Protein AF-A0A4Q3A974-F1 (afdb_monomer)

Secondary structure (DSSP, 8-state):
--THHHHHHT--TTS--GGGS-EEEEETTEEEEEEEEETT-TTEEEEEEEESSSS--BGGGEEEEEEPPP-TTSEEEEEEEEEEETTSSS--EEEEEEEE--

Mean predicted aligned error: 4.34 Å

Nearest PDB structures (foldseek):
  3f62-assembly1_A  TM=5.790E-01  e=4.624E-03  Ectromelia virus
  2eef-assembly1_A  TM=5.357E-01  e=7.095E-02  Homo sapiens
  7qfa-assembly1_A  TM=6.046E-01  e=4.720E-01  Homo sapiens
  4x42-assembly2_C  TM=5.232E-01  e=1.089E+00  Dengue virus 4 Dominica/814669/1981
  7vcr-assembly2_B  TM=4.322E-01  e=4.990E-01  Streptococcus oralis ATCC 35037

Radius of gyration: 14.17 Å; Cα contacts (8 Å, |Δi|>4): 199; chains: 1; bounding box: 34×28×37 Å

pLDDT: mean 90.83, std 8.34, range [48.91, 98.0]

Structure (mmCIF, N/CA/C/O backbone):
data_AF-A0A4Q3A974-F1
#
_entry.id   AF-A0A4Q3A974-F1
#
loop_
_atom_site.group_PDB
_atom_site.id
_atom_site.type_symbol
_atom_site.label_atom_id
_atom_site.label_alt_id
_atom_site.label_comp_id
_atom_site.label_asym_id
_atom_site.label_entity_id
_atom_site.label_seq_id
_atom_site.pdbx_PDB_ins_code
_atom_site.Cartn_x
_atom_site.Cartn_y
_atom_site.Cartn_z
_atom_site.occupancy
_atom_site.B_iso_or_equiv
_atom_site.auth_seq_id
_atom_site.auth_comp_id
_atom_site.auth_asym_id
_atom_site.auth_atom_id
_atom_site.pdbx_PDB_model_num
ATOM 1 N N . MET A 1 1 ? -13.531 -16.324 13.650 1.00 48.91 1 MET A N 1
ATOM 2 C CA . MET A 1 1 ? -13.463 -16.027 12.204 1.00 48.91 1 MET A CA 1
ATOM 3 C C . MET A 1 1 ? -13.101 -14.567 12.077 1.00 48.91 1 MET A C 1
ATOM 5 O O . MET A 1 1 ? -13.663 -13.751 12.794 1.00 48.91 1 MET A O 1
ATOM 9 N N . SER A 1 2 ? -12.011 -14.322 11.360 1.00 65.12 2 SER A N 1
ATOM 10 C CA . SER A 1 2 ? -11.113 -13.196 11.592 1.00 65.12 2 SER A CA 1
ATOM 11 C C . SER A 1 2 ? -11.593 -11.957 10.846 1.00 65.12 2 SER A C 1
ATOM 13 O O . SER A 1 2 ? -11.324 -11.827 9.658 1.00 65.12 2 SER A O 1
ATOM 15 N N . ASN A 1 3 ? -12.257 -11.040 11.553 1.00 79.12 3 ASN A N 1
ATOM 16 C CA . ASN A 1 3 ? -12.583 -9.700 11.049 1.00 79.12 3 ASN A CA 1
ATOM 17 C C . ASN A 1 3 ? -11.336 -8.790 11.054 1.00 79.12 3 ASN A C 1
ATOM 19 O O . ASN A 1 3 ? -11.410 -7.613 11.405 1.00 79.12 3 ASN A O 1
ATOM 23 N N . LEU A 1 4 ? -10.153 -9.364 10.805 1.00 85.75 4 LEU A N 1
ATOM 24 C CA . LEU A 1 4 ? -8.873 -8.676 10.939 1.00 85.75 4 LEU A CA 1
ATOM 25 C C . LEU A 1 4 ? -8.738 -7.586 9.886 1.00 85.75 4 LEU A C 1
ATOM 27 O O . LEU A 1 4 ? -8.278 -6.504 10.218 1.00 85.75 4 LEU A O 1
ATOM 31 N N . LEU A 1 5 ? -9.151 -7.847 8.644 1.00 85.94 5 LEU A N 1
ATOM 32 C CA . LEU A 1 5 ? -9.088 -6.843 7.584 1.00 85.94 5 LEU A CA 1
ATOM 33 C C . LEU A 1 5 ? -10.045 -5.689 7.876 1.00 85.94 5 LEU A C 1
ATOM 35 O O . LEU A 1 5 ? -9.660 -4.530 7.743 1.00 85.94 5 LEU A O 1
ATOM 39 N N . GLU A 1 6 ? -11.256 -5.991 8.340 1.00 85.56 6 GLU A N 1
ATOM 40 C CA . GLU A 1 6 ? -12.242 -4.990 8.728 1.00 85.56 6 GLU A CA 1
ATOM 41 C C . GLU A 1 6 ? -11.752 -4.164 9.910 1.00 85.56 6 GLU A C 1
ATOM 43 O O . GLU A 1 6 ? -11.789 -2.936 9.880 1.00 85.56 6 GLU A O 1
ATOM 48 N N . TYR A 1 7 ? -11.210 -4.827 10.927 1.00 86.38 7 TYR A N 1
ATOM 49 C CA . TYR A 1 7 ? -10.622 -4.152 12.067 1.00 86.38 7 TYR A CA 1
ATOM 50 C C . TYR A 1 7 ? -9.440 -3.272 11.651 1.00 86.38 7 TYR A C 1
ATOM 52 O O . TYR A 1 7 ? -9.420 -2.097 12.006 1.00 86.38 7 TYR A O 1
ATOM 60 N N . ALA A 1 8 ? -8.476 -3.817 10.911 1.00 87.88 8 ALA A N 1
ATOM 61 C CA . ALA A 1 8 ? -7.201 -3.180 10.598 1.00 87.88 8 ALA A CA 1
ATOM 62 C C . ALA A 1 8 ? -7.337 -2.014 9.609 1.00 87.88 8 ALA A C 1
ATOM 64 O O . ALA A 1 8 ? -6.699 -0.977 9.779 1.00 87.88 8 ALA A O 1
ATOM 65 N N . LEU A 1 9 ? -8.197 -2.161 8.599 1.00 88.00 9 LEU A N 1
ATOM 66 C CA . LEU A 1 9 ? -8.414 -1.149 7.560 1.00 88.00 9 LEU A CA 1
ATOM 67 C C . LEU A 1 9 ? -9.611 -0.233 7.872 1.00 88.00 9 LEU A C 1
ATOM 69 O O . LEU A 1 9 ? -9.849 0.748 7.169 1.00 88.00 9 LEU A O 1
ATOM 73 N N . GLY A 1 10 ? -10.338 -0.519 8.957 1.00 85.38 10 GLY A N 1
ATOM 74 C CA . GLY A 1 10 ? -11.482 0.265 9.417 1.00 85.38 10 GLY A CA 1
ATOM 75 C C . GLY A 1 10 ? -12.775 0.004 8.643 1.00 85.38 10 GLY A C 1
ATOM 76 O O . GLY A 1 10 ? -13.682 0.830 8.723 1.00 85.38 10 GLY A O 1
ATOM 77 N N . PHE A 1 11 ? -12.878 -1.102 7.895 1.00 84.62 11 PHE A N 1
ATOM 78 C CA . PHE A 1 11 ? -14.102 -1.433 7.165 1.00 84.62 11 PHE A CA 1
ATOM 79 C C . PHE A 1 11 ? -15.279 -1.695 8.104 1.00 84.62 11 PHE A C 1
ATOM 81 O O . PHE A 1 11 ? -15.144 -2.245 9.200 1.00 84.62 11 PHE A O 1
ATOM 88 N N . ASN A 1 12 ? -16.472 -1.365 7.618 1.00 80.19 12 ASN A N 1
ATOM 89 C CA . ASN A 1 12 ? -17.708 -1.777 8.254 1.00 80.19 12 ASN A CA 1
ATOM 90 C C . ASN A 1 12 ? -17.960 -3.270 7.990 1.00 80.19 12 ASN A C 1
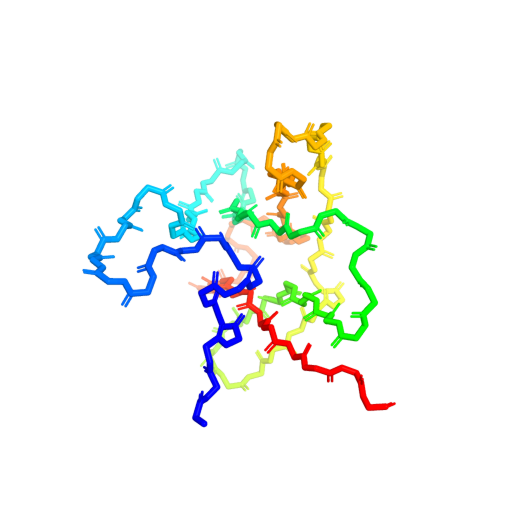ATOM 92 O O . ASN A 1 12 ? -18.233 -3.670 6.865 1.00 80.19 12 ASN A O 1
ATOM 96 N N . ALA A 1 13 ? -17.945 -4.095 9.037 1.00 73.44 13 ALA A N 1
ATOM 97 C CA . ALA A 1 13 ? -18.228 -5.528 8.913 1.00 73.44 13 ALA A CA 1
ATOM 98 C C . ALA A 1 13 ? -19.666 -5.843 8.445 1.00 73.44 13 ALA A C 1
ATOM 100 O O . ALA A 1 13 ? -19.948 -6.963 8.028 1.00 73.44 13 ALA A O 1
ATOM 101 N N . ASN A 1 14 ? -20.581 -4.870 8.513 1.00 78.50 14 ASN A N 1
ATOM 102 C CA . ASN A 1 14 ? -21.996 -5.049 8.189 1.00 78.50 14 ASN A CA 1
ATOM 103 C C . ASN A 1 14 ? -22.396 -4.471 6.823 1.00 78.50 14 ASN A C 1
ATOM 105 O O . ASN A 1 14 ? -23.580 -4.471 6.488 1.00 78.50 14 ASN A O 1
ATOM 109 N N . GLY A 1 15 ? -21.453 -3.946 6.037 1.00 73.69 15 GLY A N 1
ATOM 110 C CA . GLY A 1 15 ? -21.774 -3.384 4.731 1.00 73.69 15 GLY A CA 1
ATOM 111 C C . GLY A 1 15 ? -20.543 -3.090 3.876 1.00 73.69 15 GLY A C 1
ATOM 112 O O . GLY A 1 15 ? -19.474 -2.820 4.413 1.00 73.69 15 GLY A O 1
ATOM 113 N N . PRO A 1 16 ? -20.673 -3.129 2.540 1.00 73.00 16 PRO A N 1
ATOM 114 C CA . PRO A 1 16 ? -19.564 -2.828 1.646 1.00 73.00 16 PRO A CA 1
ATOM 115 C C . PRO A 1 16 ? -19.118 -1.368 1.802 1.00 73.00 16 PRO A C 1
ATOM 117 O O . PRO A 1 16 ? -19.932 -0.455 1.681 1.00 73.00 16 PRO A O 1
ATOM 120 N N . ASP A 1 17 ? -17.819 -1.149 2.019 1.00 76.81 17 ASP A N 1
ATOM 121 C CA . ASP A 1 17 ? -17.218 0.186 2.088 1.00 76.81 17 ASP A CA 1
ATOM 122 C C . ASP A 1 17 ? -16.046 0.305 1.104 1.00 76.81 17 ASP A C 1
ATOM 124 O O . ASP A 1 17 ? -14.878 0.068 1.420 1.00 76.81 17 ASP A O 1
ATOM 128 N N . ALA A 1 18 ? -16.379 0.671 -0.135 1.00 75.25 18 ALA A N 1
ATOM 129 C CA . ALA A 1 18 ? -15.399 0.843 -1.202 1.00 75.25 18 ALA A CA 1
ATOM 130 C C . ALA A 1 18 ? -14.460 2.044 -0.971 1.00 75.25 18 ALA A C 1
ATOM 132 O O . ALA A 1 18 ? -13.395 2.116 -1.584 1.00 75.25 18 ALA A O 1
ATOM 133 N N . HIS A 1 19 ? -14.825 2.998 -0.105 1.00 74.69 19 HIS A N 1
ATOM 134 C CA . HIS A 1 19 ? -14.019 4.200 0.122 1.00 74.69 19 HIS A CA 1
ATOM 135 C C . HIS A 1 19 ? -12.768 3.923 0.951 1.00 74.69 19 HIS A C 1
ATOM 137 O O . HIS A 1 19 ? -11.794 4.670 0.841 1.00 74.69 19 HIS A O 1
ATOM 143 N N . LEU A 1 20 ? -12.791 2.849 1.738 1.00 80.12 20 LEU A N 1
ATOM 144 C CA . LEU A 1 20 ? -11.696 2.425 2.605 1.00 80.12 20 LEU A CA 1
ATOM 145 C C . LEU A 1 20 ? -10.772 1.389 1.947 1.00 80.12 20 LEU A C 1
ATOM 147 O O . LEU A 1 20 ? -9.770 0.994 2.542 1.00 80.12 20 LEU A O 1
ATOM 151 N N . MET A 1 21 ? -11.080 0.953 0.719 1.00 86.12 21 MET A N 1
ATOM 152 C CA . MET A 1 21 ? -10.215 0.021 -0.000 1.00 86.12 21 MET A CA 1
ATOM 153 C C . MET A 1 21 ? -8.881 0.682 -0.359 1.00 86.12 21 MET A C 1
ATOM 155 O O . MET A 1 21 ? -8.874 1.857 -0.740 1.00 86.12 21 MET A O 1
ATOM 159 N N . PRO A 1 22 ? -7.761 -0.065 -0.296 1.00 92.31 22 PRO A N 1
ATOM 160 C CA . PRO A 1 22 ? -6.494 0.410 -0.823 1.00 92.31 22 PRO A CA 1
ATOM 161 C C . PRO A 1 22 ? -6.643 0.870 -2.275 1.00 92.31 22 PRO A C 1
ATOM 163 O O . PRO A 1 22 ? -7.189 0.152 -3.115 1.00 92.31 22 PRO A O 1
ATOM 166 N N . LYS A 1 23 ? -6.157 2.072 -2.5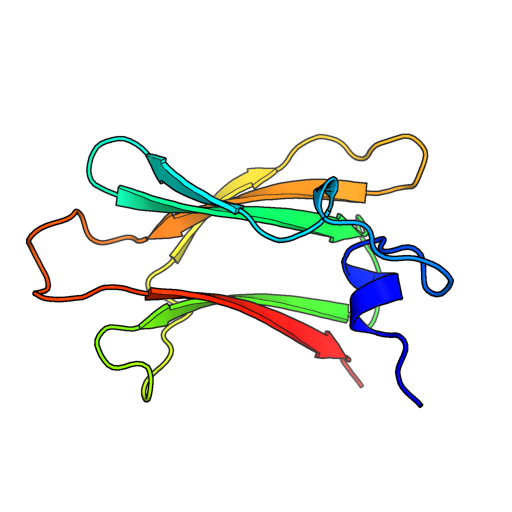68 1.00 93.75 23 LYS A N 1
ATOM 167 C CA . LYS A 1 23 ? -6.198 2.673 -3.902 1.00 93.75 23 LYS A CA 1
ATOM 168 C C . LYS A 1 23 ? -4.804 2.681 -4.490 1.00 93.75 23 LYS A C 1
ATOM 170 O O . LYS A 1 23 ? -3.890 3.223 -3.876 1.00 93.75 23 LYS A O 1
ATOM 175 N N . ALA A 1 24 ? -4.656 2.094 -5.670 1.00 91.88 24 ALA A N 1
ATOM 176 C CA . ALA A 1 24 ? -3.434 2.208 -6.449 1.00 91.88 24 ALA A CA 1
ATOM 177 C C . ALA A 1 24 ? -3.507 3.437 -7.363 1.00 91.88 24 ALA A C 1
ATOM 179 O O . ALA A 1 24 ? -4.566 3.716 -7.928 1.00 91.88 24 ALA A O 1
ATOM 180 N N . ASP A 1 25 ? -2.391 4.141 -7.517 1.00 94.38 25 ASP A N 1
ATOM 181 C CA . ASP A 1 25 ? -2.260 5.282 -8.425 1.00 94.38 25 ASP A CA 1
ATOM 182 C C . ASP A 1 25 ? -0.818 5.398 -8.955 1.00 94.38 25 ASP A C 1
ATOM 184 O O . ASP A 1 25 ? 0.061 4.612 -8.598 1.00 94.38 25 ASP A O 1
ATOM 188 N N . LEU A 1 26 ? -0.565 6.364 -9.835 1.00 93.31 26 LEU A N 1
ATOM 189 C CA . LEU A 1 26 ? 0.772 6.762 -10.255 1.00 93.31 26 LEU A CA 1
ATOM 190 C C . LEU A 1 26 ? 1.176 8.066 -9.563 1.00 93.31 26 LEU A C 1
ATOM 192 O O . LEU A 1 26 ? 0.626 9.132 -9.832 1.00 93.31 26 LEU A O 1
ATOM 196 N N . SER A 1 27 ? 2.216 7.998 -8.737 1.00 92.69 27 SER A N 1
ATOM 197 C CA . SER A 1 27 ? 2.894 9.174 -8.195 1.00 92.69 27 SER A CA 1
ATOM 198 C C . SER A 1 27 ? 4.067 9.536 -9.107 1.00 92.69 27 SER A C 1
ATOM 200 O O . SER A 1 27 ? 5.183 9.021 -8.995 1.00 92.69 27 SER A O 1
ATOM 202 N N . GLY A 1 28 ? 3.790 10.367 -10.115 1.00 92.12 28 GLY A N 1
ATOM 203 C CA . GLY A 1 28 ? 4.760 10.678 -11.165 1.00 92.12 28 GLY A CA 1
ATOM 204 C C . GLY A 1 28 ? 5.129 9.425 -11.975 1.00 92.12 28 GLY A C 1
ATOM 205 O O . GLY A 1 28 ? 4.258 8.860 -12.644 1.00 92.12 28 GLY A O 1
ATOM 206 N N . PRO A 1 29 ? 6.405 8.985 -11.990 1.00 95.12 29 PRO A N 1
ATOM 207 C CA . PRO A 1 29 ? 6.776 7.749 -12.660 1.00 95.12 29 PRO A CA 1
ATOM 208 C C . PRO A 1 29 ? 6.594 6.507 -11.777 1.00 95.12 29 PRO A C 1
ATOM 210 O O . PRO A 1 29 ? 6.719 5.415 -12.311 1.00 95.12 29 PRO A O 1
ATOM 213 N N . TYR A 1 30 ? 6.321 6.627 -10.477 1.00 96.44 30 TYR A N 1
ATOM 214 C CA . TYR A 1 30 ? 6.269 5.486 -9.558 1.00 96.44 30 TYR A CA 1
ATOM 215 C C . TYR A 1 30 ? 4.843 4.977 -9.370 1.00 96.44 30 TYR A C 1
ATOM 217 O O . TYR A 1 30 ? 3.889 5.755 -9.375 1.00 96.44 30 TYR A O 1
ATOM 225 N N . LEU A 1 31 ? 4.698 3.665 -9.185 1.00 96.44 31 LEU A N 1
ATOM 226 C CA . LEU A 1 31 ? 3.441 3.079 -8.732 1.00 96.44 31 LEU 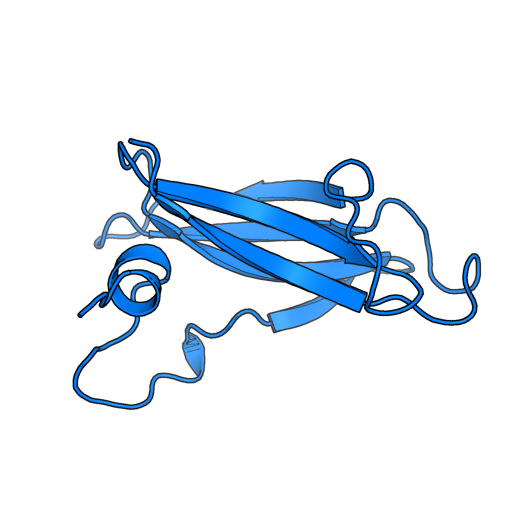A CA 1
ATOM 227 C C . LEU A 1 31 ? 3.281 3.381 -7.238 1.00 96.44 31 LEU A C 1
ATOM 229 O O . LEU A 1 31 ? 4.240 3.247 -6.479 1.00 96.44 31 LEU A O 1
ATOM 233 N N . SER A 1 32 ? 2.092 3.791 -6.814 1.00 97.69 32 SER A N 1
ATOM 234 C CA . SER A 1 32 ? 1.784 4.059 -5.413 1.00 97.69 32 SER A CA 1
ATOM 235 C C . SER A 1 32 ? 0.533 3.314 -4.966 1.00 97.69 32 SER A C 1
ATOM 237 O O . SER A 1 32 ? -0.339 2.977 -5.768 1.00 97.69 32 SER A O 1
ATOM 239 N N . ILE A 1 33 ? 0.457 3.033 -3.668 1.00 96.94 33 ILE A N 1
ATOM 240 C CA . ILE A 1 33 ? -0.728 2.496 -3.009 1.00 96.94 33 ILE A CA 1
ATOM 241 C C . ILE A 1 33 ? -1.032 3.330 -1.769 1.00 96.94 33 ILE A C 1
ATOM 243 O O . ILE A 1 33 ? -0.163 3.592 -0.941 1.00 96.94 33 ILE A O 1
ATOM 247 N N . THR A 1 34 ? -2.279 3.771 -1.657 1.00 96.94 34 THR A N 1
ATOM 248 C CA . THR A 1 34 ? -2.792 4.507 -0.504 1.00 96.94 34 THR A CA 1
ATOM 249 C C . THR A 1 34 ? -3.783 3.633 0.238 1.00 96.94 34 THR A C 1
ATOM 251 O O . THR A 1 34 ? -4.719 3.119 -0.372 1.00 96.94 34 THR A O 1
ATOM 254 N N . TYR A 1 35 ? -3.603 3.460 1.541 1.00 95.56 35 TYR A N 1
ATOM 255 C CA . TYR A 1 35 ? -4.481 2.639 2.373 1.00 95.56 35 TYR A CA 1
ATOM 256 C C . TYR A 1 35 ? -4.654 3.254 3.760 1.00 95.56 35 TYR A C 1
ATOM 258 O O . TYR A 1 35 ? -3.870 4.111 4.168 1.00 95.56 35 TYR A O 1
ATOM 266 N N . LYS A 1 36 ? -5.691 2.826 4.486 1.00 95.00 36 LYS A N 1
ATOM 267 C CA . LYS A 1 36 ? -5.875 3.202 5.890 1.00 95.00 36 LYS A CA 1
ATOM 268 C C . LYS A 1 36 ? -5.314 2.142 6.827 1.00 95.00 36 LYS A C 1
ATOM 270 O O . LYS A 1 36 ? -5.438 0.957 6.539 1.00 95.00 36 LYS A O 1
ATOM 275 N N . ARG A 1 37 ? -4.768 2.556 7.968 1.00 94.75 37 ARG A N 1
ATOM 276 C CA . ARG A 1 37 ? -4.384 1.657 9.067 1.00 94.75 37 ARG A CA 1
ATOM 277 C C . ARG A 1 37 ? -4.761 2.244 10.416 1.00 94.75 37 ARG A C 1
ATOM 279 O O . ARG A 1 37 ? -4.910 3.457 10.538 1.00 94.75 37 ARG A O 1
ATOM 286 N N . ARG A 1 38 ? -4.874 1.400 11.439 1.00 94.00 38 ARG A N 1
ATOM 287 C CA . ARG A 1 38 ? -4.977 1.872 12.828 1.00 94.00 38 ARG A CA 1
ATOM 288 C C . ARG A 1 38 ? -3.648 2.438 13.316 1.00 94.00 38 ARG A C 1
ATOM 290 O O . ARG A 1 38 ? -2.624 1.765 13.219 1.00 94.00 38 ARG A O 1
ATOM 297 N N . HIS A 1 39 ? -3.695 3.629 13.900 1.00 94.12 39 HIS A N 1
ATOM 298 C CA . HIS A 1 39 ? -2.562 4.236 14.581 1.00 94.12 39 HIS A CA 1
ATOM 299 C C . HIS A 1 39 ? -2.174 3.426 15.820 1.00 94.12 39 HIS A C 1
ATOM 301 O O . HIS A 1 39 ? -3.026 3.125 16.658 1.00 94.12 39 HIS A O 1
ATOM 307 N N . ASN A 1 40 ? -0.882 3.115 15.941 1.00 87.25 40 ASN A N 1
ATOM 308 C CA . ASN A 1 40 ? -0.251 2.571 17.147 1.00 87.25 40 ASN A CA 1
ATOM 309 C C . ASN A 1 40 ? -0.994 1.380 17.793 1.00 87.25 40 ASN A C 1
ATOM 311 O O . ASN A 1 40 ? -1.122 1.288 19.015 1.00 87.25 40 ASN A O 1
ATOM 315 N N . VAL A 1 41 ? -1.522 0.470 16.968 1.00 89.00 41 VAL A N 1
ATOM 316 C CA . VAL A 1 41 ? -2.186 -0.744 17.451 1.00 89.00 41 VAL A CA 1
ATOM 317 C C . VAL A 1 41 ? -1.157 -1.847 17.702 1.00 89.00 41 VAL A C 1
ATOM 319 O O . VAL A 1 41 ? -0.340 -2.165 16.840 1.00 89.00 41 VAL A O 1
ATOM 322 N N . ALA A 1 42 ? -1.196 -2.450 18.889 1.00 86.31 42 ALA A N 1
ATOM 323 C CA . ALA A 1 42 ? -0.390 -3.629 19.188 1.00 86.31 42 ALA A CA 1
ATOM 324 C C . ALA A 1 42 ? -0.986 -4.875 18.511 1.00 86.31 42 ALA A C 1
ATOM 326 O O . ALA A 1 42 ? -2.206 -5.010 18.411 1.00 86.31 42 ALA A O 1
ATOM 327 N N . GLY A 1 43 ? -0.129 -5.797 18.068 1.00 86.88 43 GLY A N 1
ATOM 328 C CA . GLY A 1 43 ? -0.566 -7.098 17.552 1.00 86.88 43 GLY A CA 1
ATOM 329 C C . GLY A 1 43 ? -1.054 -7.105 16.101 1.00 86.88 43 GLY A C 1
ATOM 330 O O . GLY A 1 43 ? -1.524 -8.144 15.649 1.00 86.88 43 GLY A O 1
ATOM 331 N N . VAL A 1 44 ? -0.947 -5.996 15.357 1.00 91.50 44 VAL A N 1
ATOM 332 C CA . VAL A 1 44 ? -1.247 -5.951 13.913 1.00 91.50 44 VAL A CA 1
ATOM 333 C C . VAL A 1 44 ? -0.071 -5.343 13.158 1.00 91.50 44 VAL A C 1
ATOM 335 O O . VAL A 1 44 ? 0.386 -4.250 13.484 1.00 91.50 44 VAL A O 1
ATOM 338 N N . TYR A 1 45 ? 0.384 -6.039 12.121 1.00 92.62 45 TYR A N 1
ATOM 339 C CA . TYR A 1 45 ? 1.424 -5.594 11.205 1.00 92.62 45 TYR A CA 1
ATOM 340 C C . TYR A 1 45 ? 0.842 -5.352 9.811 1.00 92.62 45 TYR A C 1
ATOM 342 O O . TYR A 1 45 ? 0.049 -6.156 9.312 1.00 92.62 45 TYR A O 1
ATOM 350 N N . TYR A 1 46 ? 1.249 -4.247 9.189 1.00 94.56 46 TYR A N 1
ATOM 351 C CA . TYR A 1 46 ? 0.884 -3.881 7.822 1.00 94.56 46 TYR A CA 1
ATOM 352 C C . TYR A 1 46 ? 2.149 -3.917 6.972 1.00 94.56 46 TYR A C 1
ATOM 354 O O . TYR A 1 46 ? 3.135 -3.270 7.317 1.00 94.56 46 TYR A O 1
ATOM 362 N N . GLU A 1 47 ? 2.113 -4.643 5.859 1.00 95.88 47 GLU A N 1
ATOM 363 C CA . GLU A 1 47 ? 3.265 -4.801 4.973 1.00 95.88 47 GLU A CA 1
ATOM 364 C C . GLU A 1 47 ? 2.881 -4.437 3.545 1.00 95.88 47 GLU A C 1
ATOM 366 O O . GLU A 1 47 ? 2.123 -5.153 2.884 1.00 95.88 47 GLU A O 1
ATOM 371 N N . ALA A 1 48 ? 3.404 -3.318 3.052 1.00 97.06 48 ALA A N 1
ATOM 372 C CA . ALA A 1 48 ? 3.338 -3.021 1.633 1.00 97.06 48 ALA A CA 1
ATOM 373 C C . ALA A 1 48 ? 4.469 -3.754 0.906 1.00 97.06 48 ALA A C 1
ATOM 375 O O . ALA A 1 48 ? 5.589 -3.822 1.401 1.00 97.06 48 ALA A O 1
ATOM 376 N N . ALA A 1 49 ? 4.171 -4.323 -0.260 1.00 97.56 49 ALA A N 1
ATOM 377 C CA . ALA A 1 49 ? 5.158 -5.054 -1.044 1.00 97.56 49 ALA A CA 1
ATOM 378 C C . ALA A 1 49 ? 4.910 -4.898 -2.540 1.00 97.56 49 ALA A C 1
ATOM 380 O O . ALA A 1 49 ? 3.760 -4.831 -2.991 1.00 97.56 49 ALA A O 1
ATOM 381 N N . ALA A 1 50 ? 6.000 -4.902 -3.304 1.00 97.00 50 ALA A N 1
ATOM 382 C CA . ALA A 1 50 ? 5.958 -4.862 -4.756 1.00 97.00 50 ALA A CA 1
ATOM 383 C C . ALA A 1 50 ? 6.243 -6.235 -5.373 1.00 97.00 50 ALA A C 1
ATOM 385 O O . ALA A 1 50 ? 6.919 -7.075 -4.781 1.00 97.00 50 ALA A O 1
ATOM 386 N N . SER A 1 51 ? 5.736 -6.463 -6.581 1.00 96.44 51 SER A N 1
ATOM 387 C CA . SER A 1 51 ? 5.979 -7.683 -7.351 1.00 96.44 51 SER A CA 1
ATOM 388 C C . SER A 1 51 ? 6.086 -7.385 -8.843 1.00 96.44 51 SER A C 1
ATOM 390 O O . SER A 1 51 ? 5.430 -6.475 -9.350 1.00 96.44 51 SER A O 1
ATOM 392 N N . GLY A 1 52 ? 6.902 -8.162 -9.559 1.00 94.81 52 GLY A N 1
ATOM 393 C CA . GLY A 1 52 ? 6.954 -8.158 -11.026 1.00 94.81 52 GLY A CA 1
ATOM 394 C C . GLY A 1 52 ? 6.122 -9.267 -11.683 1.00 94.81 52 GLY A C 1
ATOM 395 O O . GLY A 1 52 ? 5.805 -9.172 -12.868 1.00 94.81 52 GLY A O 1
ATOM 396 N N . ASP A 1 53 ? 5.755 -10.308 -10.931 1.00 93.88 53 ASP A N 1
ATOM 397 C CA . ASP A 1 53 ? 5.209 -11.566 -11.460 1.00 93.88 53 ASP A CA 1
ATOM 398 C C . ASP A 1 53 ? 4.015 -12.130 -10.666 1.00 93.88 53 ASP A C 1
ATOM 400 O O . ASP A 1 53 ? 3.472 -13.163 -11.048 1.00 93.88 53 ASP A O 1
ATOM 404 N N . LEU A 1 54 ? 3.590 -11.448 -9.595 1.00 93.62 54 LEU A N 1
ATOM 405 C CA . LEU A 1 54 ? 2.577 -11.871 -8.615 1.00 93.62 54 LEU A CA 1
ATOM 406 C C . LEU A 1 54 ? 2.954 -13.101 -7.765 1.00 93.62 54 LEU A C 1
ATOM 408 O O . LEU A 1 54 ? 2.187 -13.468 -6.872 1.00 93.62 54 LEU A O 1
ATOM 412 N N . GLY A 1 55 ? 4.121 -13.706 -7.994 1.00 93.56 55 GLY A N 1
ATOM 413 C CA . GLY A 1 55 ? 4.644 -14.837 -7.229 1.00 93.56 55 GLY A CA 1
ATOM 414 C C . GLY A 1 55 ? 5.590 -14.392 -6.115 1.00 93.56 55 GLY A C 1
ATOM 415 O O . GLY A 1 55 ? 5.404 -14.777 -4.960 1.00 93.56 55 GLY A O 1
ATOM 416 N N . GLY A 1 56 ? 6.575 -13.552 -6.449 1.00 95.12 56 GLY A N 1
ATOM 417 C CA . GLY A 1 56 ? 7.529 -12.967 -5.505 1.00 95.12 56 GLY A CA 1
ATOM 418 C C . GLY 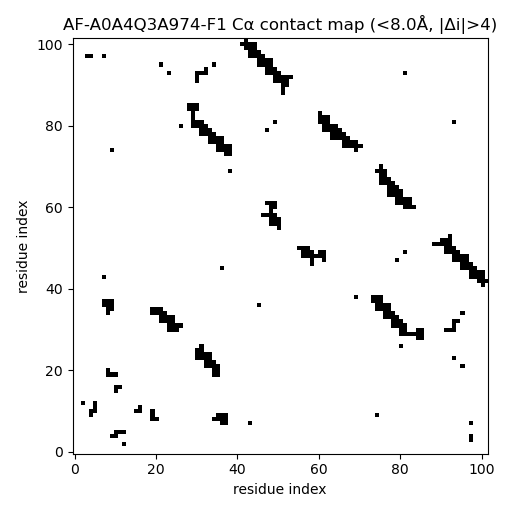A 1 56 ? 7.075 -11.594 -5.018 1.00 95.12 56 GLY A C 1
ATOM 419 O O . GLY A 1 56 ? 6.770 -10.721 -5.831 1.00 95.12 56 GLY A O 1
ATOM 420 N N . TRP A 1 57 ? 7.029 -11.394 -3.700 1.00 96.88 57 TRP A N 1
ATOM 421 C CA . TRP A 1 57 ? 6.640 -10.126 -3.079 1.00 96.88 57 TRP A CA 1
ATOM 422 C C . TRP A 1 57 ? 7.793 -9.569 -2.254 1.00 96.88 57 TRP A C 1
ATOM 424 O O . TRP A 1 57 ? 8.347 -10.276 -1.419 1.00 96.88 57 TRP A O 1
ATOM 434 N N . HIS A 1 58 ? 8.119 -8.306 -2.508 1.00 97.19 58 HIS A N 1
ATOM 435 C CA . HIS A 1 58 ? 9.329 -7.642 -2.042 1.00 97.19 58 HIS A CA 1
ATOM 436 C C . HIS A 1 58 ? 8.978 -6.371 -1.255 1.00 97.19 58 HIS A C 1
ATOM 438 O O . HIS A 1 58 ? 8.786 -5.310 -1.866 1.00 97.19 58 HIS A O 1
ATOM 444 N N . PRO A 1 59 ? 8.830 -6.454 0.079 1.00 96.94 59 PRO A N 1
ATOM 445 C CA . PRO A 1 59 ? 8.578 -5.292 0.933 1.00 96.94 59 PRO A CA 1
ATOM 446 C C . PRO A 1 59 ? 9.698 -4.253 0.859 1.00 96.94 59 PRO A C 1
ATOM 448 O O . PRO A 1 59 ? 9.440 -3.051 0.828 1.00 96.94 59 PRO A O 1
ATOM 451 N N . GLU A 1 60 ? 10.941 -4.718 0.721 1.00 97.44 60 GLU A N 1
ATOM 452 C CA . GLU A 1 60 ? 12.145 -3.897 0.591 1.00 97.44 60 GLU A CA 1
ATOM 453 C C . GLU A 1 60 ? 12.162 -3.022 -0.671 1.00 97.44 60 GLU A C 1
ATOM 455 O O . GLU A 1 60 ? 12.979 -2.114 -0.784 1.00 97.44 60 GLU A O 1
ATOM 460 N N . GLN A 1 61 ? 11.265 -3.290 -1.625 1.00 97.31 61 GLN A N 1
ATOM 461 C CA . GLN A 1 61 ? 11.100 -2.515 -2.855 1.00 97.31 61 GLN A CA 1
ATOM 462 C C . GLN A 1 61 ? 10.007 -1.447 -2.751 1.00 97.31 61 GLN A C 1
ATOM 464 O O . GLN A 1 61 ? 9.565 -0.914 -3.772 1.00 97.31 61 GLN A O 1
ATOM 469 N N . THR A 1 62 ? 9.561 -1.142 -1.536 1.00 97.75 62 THR A N 1
ATOM 470 C CA . THR A 1 62 ? 8.568 -0.107 -1.269 1.00 97.75 62 THR A CA 1
ATOM 471 C C . THR A 1 62 ? 9.052 0.857 -0.193 1.00 97.75 62 THR A C 1
ATOM 473 O O . THR A 1 62 ? 9.927 0.530 0.607 1.00 97.75 62 THR A O 1
ATOM 476 N N . VAL A 1 63 ? 8.498 2.069 -0.181 1.00 97.56 63 VAL A N 1
ATOM 477 C CA . VAL A 1 63 ? 8.815 3.093 0.818 1.00 97.56 63 V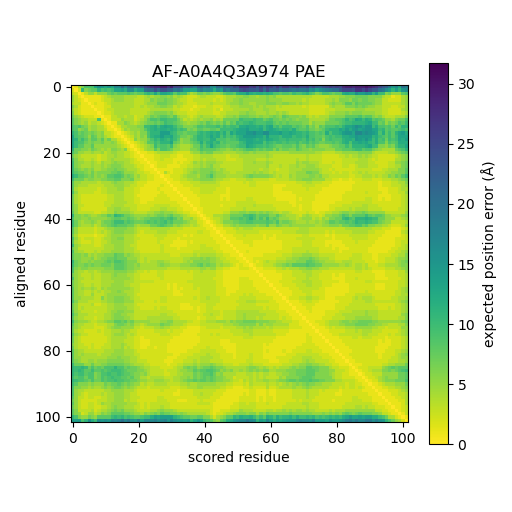AL A CA 1
ATOM 478 C C . VAL A 1 63 ? 7.561 3.852 1.242 1.00 97.56 63 VAL A C 1
ATOM 480 O O . VAL A 1 63 ? 6.771 4.281 0.400 1.00 97.56 63 VAL A O 1
ATOM 483 N N . GLU A 1 64 ? 7.378 4.042 2.551 1.00 97.25 64 GLU A N 1
A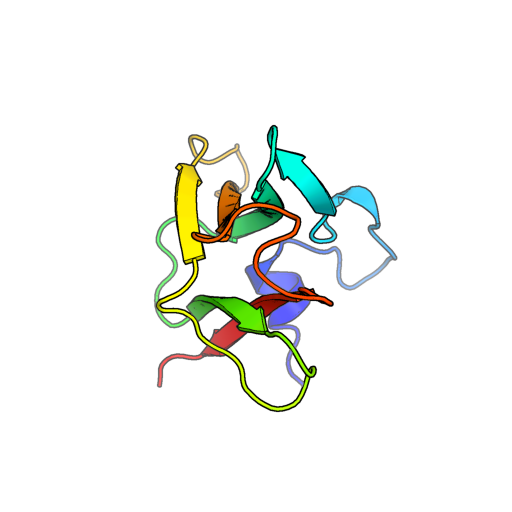TOM 484 C CA . GLU A 1 64 ? 6.349 4.943 3.078 1.00 97.25 64 GLU A CA 1
ATOM 485 C C . GLU A 1 64 ? 6.728 6.395 2.755 1.00 97.25 64 GLU A C 1
ATOM 487 O O . GLU A 1 64 ? 7.800 6.877 3.123 1.00 97.25 64 GLU A O 1
ATOM 492 N N . LYS A 1 65 ? 5.852 7.097 2.037 1.00 97.19 65 LYS A N 1
ATOM 493 C CA . LYS A 1 65 ? 6.072 8.480 1.589 1.00 97.19 65 LYS A CA 1
ATOM 494 C C . LYS A 1 65 ? 5.437 9.494 2.507 1.00 97.19 65 LYS A C 1
ATOM 496 O O . LYS A 1 65 ? 6.002 10.561 2.737 1.00 97.19 65 LYS A O 1
ATOM 501 N N . SER A 1 66 ? 4.246 9.174 2.986 1.00 96.81 66 SER A N 1
ATOM 502 C CA . SER A 1 66 ? 3.521 9.995 3.933 1.00 96.81 66 SER A CA 1
ATOM 503 C C . SER A 1 66 ? 2.588 9.134 4.766 1.00 96.81 66 SER A C 1
ATOM 505 O O . SER A 1 66 ? 2.061 8.114 4.315 1.00 96.81 66 SER A O 1
ATOM 507 N N . VAL A 1 67 ? 2.391 9.585 5.996 1.00 97.25 67 VAL A N 1
ATOM 508 C CA . VAL A 1 67 ? 1.413 9.063 6.941 1.00 97.25 67 VAL A CA 1
ATOM 509 C C . VAL A 1 67 ? 0.653 10.283 7.442 1.00 97.25 67 VAL A C 1
ATOM 511 O O . VAL A 1 67 ? 1.274 11.272 7.835 1.00 97.25 67 VAL A O 1
ATOM 514 N N . SER A 1 68 ? -0.673 10.272 7.333 1.00 97.25 68 SER A N 1
ATOM 515 C CA . SER A 1 68 ? -1.489 11.343 7.903 1.00 97.25 68 SER A CA 1
ATOM 516 C C . SER A 1 68 ? -1.498 11.247 9.424 1.00 97.25 68 SER A C 1
ATOM 518 O O . SER A 1 68 ? -1.375 10.157 9.973 1.00 97.25 68 SER A O 1
ATOM 520 N N . GLU A 1 69 ? -1.780 12.362 10.093 1.00 97.00 69 GLU A N 1
ATOM 521 C CA . GLU A 1 69 ? -2.229 12.312 11.486 1.00 97.00 69 GLU A CA 1
ATOM 522 C C . GLU A 1 69 ? -3.461 11.389 11.619 1.00 97.00 69 GLU A C 1
ATOM 524 O O . GLU A 1 69 ? -4.258 11.291 10.667 1.00 97.00 69 GLU A O 1
ATOM 529 N N . PRO A 1 70 ? -3.633 10.708 12.766 1.00 96.31 70 PRO A N 1
ATOM 530 C CA . PRO A 1 70 ? -4.798 9.872 13.013 1.00 96.31 70 PRO A CA 1
ATOM 531 C C . PRO A 1 70 ? -6.088 10.699 13.061 1.00 96.31 70 PRO A C 1
ATOM 533 O O . PRO A 1 70 ? -6.144 11.774 13.658 1.00 96.31 70 PRO A O 1
ATOM 536 N N . ASP A 1 71 ? -7.149 10.175 12.449 1.00 93.12 71 ASP A N 1
ATOM 537 C CA . ASP A 1 71 ? -8.488 10.753 12.526 1.00 93.12 71 ASP A CA 1
ATOM 538 C C . ASP A 1 71 ? -9.167 10.477 13.885 1.00 93.12 71 ASP A C 1
ATOM 540 O O . ASP A 1 71 ? -8.620 9.816 14.771 1.00 93.12 71 ASP A O 1
ATOM 544 N N . ASN A 1 72 ? -10.403 10.957 14.056 1.00 91.69 72 ASN A N 1
ATOM 545 C CA . ASN A 1 72 ? -11.176 10.759 15.291 1.00 91.69 72 ASN A CA 1
ATOM 546 C C . ASN A 1 72 ? -11.446 9.278 15.631 1.00 91.69 72 ASN A C 1
ATOM 548 O O . ASN A 1 72 ? -11.843 8.978 16.755 1.00 91.69 72 ASN A O 1
ATOM 552 N N . ASN A 1 73 ? -11.246 8.359 14.682 1.00 88.94 73 ASN A N 1
ATOM 553 C CA . ASN A 1 73 ? -11.381 6.917 14.877 1.00 88.94 73 ASN A CA 1
ATOM 554 C C . ASN A 1 73 ? -10.021 6.227 15.098 1.00 88.94 73 ASN A C 1
ATOM 556 O O . ASN A 1 73 ? -9.960 4.995 15.139 1.00 88.94 73 ASN A O 1
ATOM 560 N N . GLY A 1 74 ? -8.936 6.999 15.225 1.00 92.25 74 GLY A N 1
ATOM 561 C CA . GLY A 1 74 ? -7.575 6.490 15.357 1.00 92.25 74 GLY A CA 1
ATOM 562 C C . GLY A 1 74 ? -7.041 5.864 14.069 1.00 92.25 74 GLY A C 1
ATOM 563 O O . GLY A 1 74 ? -6.180 4.987 14.141 1.00 92.25 74 GLY A O 1
ATOM 564 N N . MET A 1 75 ? -7.572 6.250 12.905 1.00 94.50 75 MET A N 1
ATOM 565 C CA . MET A 1 75 ? -7.124 5.743 11.608 1.00 94.50 75 MET A CA 1
ATOM 566 C C . MET A 1 75 ? -6.205 6.749 10.921 1.00 94.50 75 MET A C 1
ATOM 568 O O . MET A 1 75 ? -6.526 7.929 10.825 1.00 94.50 75 MET A O 1
ATOM 572 N N . GLU A 1 76 ? -5.105 6.266 10.364 1.00 96.00 76 GLU A N 1
ATOM 573 C CA . GLU A 1 76 ? -4.190 7.042 9.528 1.00 96.00 76 GLU A CA 1
ATOM 574 C C . GLU A 1 76 ? -4.340 6.629 8.072 1.00 96.00 76 GLU A C 1
ATOM 576 O O . GLU A 1 76 ? -4.670 5.481 7.769 1.00 96.00 76 GLU A O 1
ATOM 581 N N . THR A 1 77 ? -4.049 7.553 7.163 1.00 96.19 77 THR A N 1
ATOM 582 C CA . THR A 1 77 ? -3.882 7.262 5.739 1.00 96.19 77 THR A CA 1
ATOM 583 C C . THR A 1 77 ? -2.397 7.195 5.419 1.00 96.19 77 THR A C 1
ATOM 585 O O . THR A 1 77 ? -1.665 8.152 5.662 1.00 96.19 77 THR A O 1
ATOM 588 N N . VAL A 1 78 ? -1.962 6.071 4.858 1.00 97.00 78 VAL A N 1
ATOM 589 C CA . VAL A 1 78 ? -0.571 5.799 4.495 1.00 97.00 78 VAL A CA 1
ATOM 590 C C . VAL A 1 78 ? -0.456 5.779 2.984 1.00 97.00 78 VAL A C 1
ATOM 592 O O . VAL A 1 78 ? -1.229 5.093 2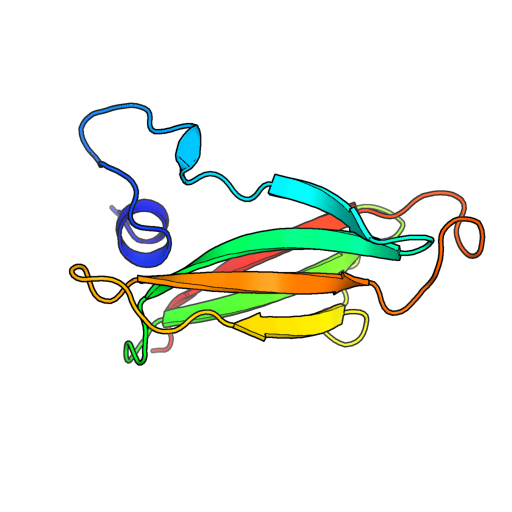.313 1.00 97.00 78 VAL A O 1
ATOM 595 N N . VAL A 1 79 ? 0.527 6.503 2.456 1.00 97.62 79 VAL A N 1
ATOM 596 C CA . VAL A 1 79 ? 0.919 6.442 1.048 1.00 97.62 79 VAL A CA 1
ATOM 597 C C . VAL A 1 79 ? 2.251 5.719 0.952 1.00 97.62 79 VAL A C 1
ATOM 599 O O . VAL A 1 79 ? 3.243 6.143 1.546 1.00 97.62 79 VAL A O 1
ATOM 602 N N . VAL A 1 80 ? 2.276 4.643 0.175 1.00 98.00 80 VAL A N 1
ATOM 603 C CA . VAL A 1 80 ? 3.483 3.880 -0.139 1.00 98.00 80 VAL A CA 1
ATOM 604 C C . VAL A 1 80 ? 3.781 3.998 -1.622 1.00 98.00 80 VAL A C 1
ATOM 606 O O . VAL A 1 80 ? 2.874 3.919 -2.448 1.00 98.00 80 VAL A O 1
ATOM 609 N N . GLU A 1 81 ? 5.055 4.154 -1.956 1.00 97.88 81 GLU A N 1
ATOM 610 C CA . GLU A 1 81 ? 5.553 4.124 -3.328 1.00 97.88 81 GLU A CA 1
ATOM 611 C C . GLU A 1 81 ? 6.446 2.912 -3.572 1.00 97.88 81 GLU A C 1
ATOM 613 O O . GLU A 1 81 ? 7.162 2.437 -2.692 1.00 97.88 81 GLU A O 1
ATOM 618 N N . ASP A 1 82 ? 6.411 2.447 -4.811 1.00 97.31 82 ASP A N 1
ATOM 619 C CA . ASP A 1 82 ? 7.419 1.586 -5.403 1.00 97.31 82 ASP A CA 1
ATOM 620 C C . ASP A 1 82 ? 8.761 2.336 -5.524 1.00 97.31 82 ASP A C 1
ATOM 622 O O . ASP A 1 82 ? 8.791 3.501 -5.921 1.00 97.31 82 ASP A O 1
ATOM 626 N N . LEU A 1 83 ? 9.882 1.673 -5.225 1.00 97.00 83 LEU A N 1
ATOM 627 C CA . LEU A 1 83 ? 11.222 2.236 -5.427 1.00 97.00 83 LEU A CA 1
ATOM 628 C C . LEU A 1 83 ? 11.633 2.355 -6.901 1.00 97.00 83 LEU A C 1
ATOM 630 O O . LEU A 1 83 ? 12.554 3.109 -7.222 1.00 97.00 83 LEU A O 1
ATOM 634 N N . TYR A 1 84 ? 10.986 1.620 -7.804 1.00 95.88 84 TYR A N 1
ATOM 635 C CA . TYR A 1 84 ? 11.333 1.595 -9.218 1.00 95.88 84 TYR A CA 1
ATOM 636 C C . TYR A 1 84 ? 10.302 2.345 -10.066 1.00 95.88 84 TYR A C 1
ATOM 638 O O . TYR A 1 84 ? 9.098 2.095 -9.961 1.00 95.88 84 TYR A O 1
ATOM 646 N N . PRO A 1 85 ? 10.749 3.244 -10.958 1.00 94.44 85 PRO A N 1
ATOM 647 C CA . PRO A 1 85 ? 9.844 3.954 -11.841 1.00 94.44 85 PRO A CA 1
ATOM 648 C C . PRO A 1 85 ? 9.284 3.030 -12.929 1.00 94.44 85 PRO A C 1
ATOM 650 O O . PRO A 1 85 ? 9.863 2.001 -13.300 1.00 94.44 85 PRO A O 1
ATOM 653 N N . LYS A 1 86 ? 8.162 3.453 -13.511 1.00 89.19 86 LYS A N 1
ATOM 654 C CA . LYS A 1 86 ? 7.533 2.817 -14.664 1.00 89.19 86 LYS A CA 1
ATOM 655 C C . LYS A 1 86 ? 8.544 2.675 -15.801 1.00 89.19 86 LYS A C 1
ATOM 657 O O . LYS A 1 86 ? 9.270 3.613 -16.128 1.00 89.19 86 LYS A O 1
ATOM 662 N N . GLY A 1 87 ? 8.564 1.498 -16.419 1.00 87.88 87 GLY A N 1
ATOM 663 C CA . GLY A 1 87 ? 9.449 1.181 -17.541 1.00 87.88 87 GLY A CA 1
ATOM 664 C C . GLY A 1 87 ? 10.749 0.467 -17.166 1.00 87.88 87 GLY A C 1
ATOM 665 O O . GLY A 1 87 ? 11.368 -0.097 -18.061 1.00 87.88 87 GLY A O 1
ATOM 666 N N . VAL A 1 88 ? 11.139 0.412 -15.884 1.00 91.62 88 VAL A N 1
ATOM 667 C CA . VAL A 1 88 ? 12.257 -0.455 -15.447 1.00 91.62 88 VAL A CA 1
ATOM 668 C C . VAL A 1 88 ? 11.874 -1.929 -15.568 1.00 91.62 88 VAL A C 1
ATOM 670 O O . VAL A 1 88 ? 12.652 -2.747 -16.049 1.00 91.62 88 VAL A O 1
ATOM 673 N N . TYR A 1 89 ? 10.644 -2.253 -15.173 1.00 90.00 89 TYR A N 1
ATOM 674 C CA . TYR A 1 89 ? 10.063 -3.583 -15.309 1.00 90.00 89 TYR A CA 1
ATOM 675 C C . TYR A 1 89 ? 8.910 -3.557 -16.310 1.00 90.00 89 TYR A C 1
ATOM 677 O O . TYR A 1 89 ? 8.193 -2.561 -16.429 1.00 90.00 89 TYR A O 1
ATOM 685 N N . SER A 1 90 ? 8.701 -4.678 -17.002 1.00 90.56 90 SER A N 1
ATOM 686 C CA . SER A 1 90 ? 7.598 -4.841 -17.958 1.00 90.56 90 SER A CA 1
ATOM 687 C C . SER A 1 90 ? 6.225 -4.852 -17.280 1.00 90.56 90 SER A C 1
ATOM 689 O O . SER A 1 90 ? 5.232 -4.478 -17.903 1.00 90.56 90 SER A O 1
ATOM 691 N N . LYS A 1 91 ? 6.167 -5.273 -16.010 1.00 92.94 91 LYS A N 1
ATOM 692 C CA . LYS A 1 91 ? 4.981 -5.267 -15.149 1.00 92.94 91 LYS A CA 1
ATOM 693 C C . LYS A 1 91 ? 5.393 -4.985 -13.709 1.00 92.94 91 LYS A C 1
ATOM 695 O O . LYS A 1 91 ? 6.459 -5.421 -13.275 1.00 92.94 91 LYS A O 1
ATOM 700 N N . ARG A 1 92 ? 4.535 -4.273 -12.981 1.00 93.75 92 ARG A N 1
ATOM 701 C CA . ARG A 1 92 ? 4.659 -4.043 -11.540 1.00 93.75 92 ARG A CA 1
ATOM 702 C C . ARG A 1 92 ? 3.289 -4.108 -10.889 1.00 93.75 92 ARG A C 1
ATOM 704 O O . ARG A 1 92 ? 2.302 -3.660 -11.470 1.00 93.75 92 ARG A O 1
ATOM 711 N N . PHE A 1 93 ? 3.262 -4.660 -9.688 1.00 95.31 93 PHE A N 1
ATOM 712 C CA . PHE A 1 93 ? 2.082 -4.803 -8.850 1.00 95.31 93 PHE A CA 1
ATOM 713 C C . PHE A 1 93 ? 2.437 -4.359 -7.435 1.00 95.31 93 PHE A C 1
ATOM 715 O O . PHE A 1 93 ? 3.538 -4.643 -6.966 1.00 95.31 93 PHE A O 1
ATOM 722 N N . LEU A 1 94 ? 1.499 -3.706 -6.754 1.00 96.50 94 LEU A N 1
ATOM 723 C CA . LEU A 1 94 ? 1.589 -3.403 -5.329 1.00 96.50 94 LEU A CA 1
ATOM 724 C C . LEU A 1 94 ? 0.486 -4.140 -4.581 1.00 96.50 94 LEU A C 1
ATOM 726 O O . LEU A 1 94 ? -0.620 -4.314 -5.096 1.00 96.50 94 LEU A O 1
ATOM 730 N N . 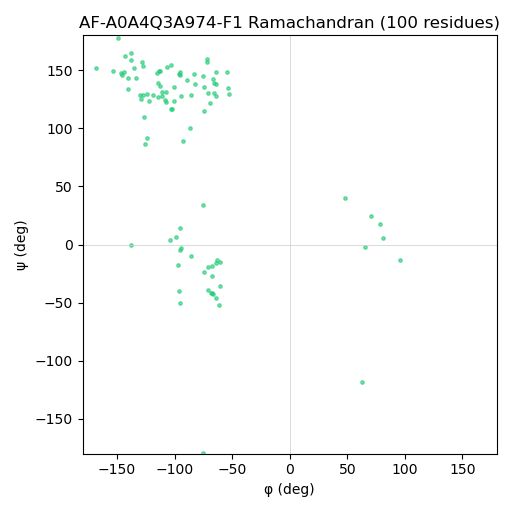ARG A 1 95 ? 0.784 -4.532 -3.345 1.00 95.44 95 ARG A N 1
ATOM 731 C CA . ARG A 1 95 ? -0.209 -5.004 -2.381 1.00 95.44 95 ARG A CA 1
ATOM 732 C C . ARG A 1 95 ? 0.074 -4.424 -1.006 1.00 95.44 95 ARG A C 1
ATOM 734 O O . ARG A 1 95 ? 1.192 -3.998 -0.730 1.00 95.44 95 ARG A O 1
ATOM 741 N N . VAL A 1 96 ? -0.926 -4.521 -0.141 1.00 95.56 96 VAL A N 1
ATOM 742 C CA . VAL A 1 96 ? -0.777 -4.365 1.305 1.00 95.56 96 VAL A CA 1
ATOM 743 C C . VAL A 1 96 ? -1.281 -5.646 1.958 1.00 95.56 96 VAL A C 1
ATOM 745 O O . VAL A 1 96 ? -2.410 -6.066 1.706 1.00 95.56 96 VAL A O 1
ATOM 748 N N . GLY A 1 97 ? -0.428 -6.289 2.748 1.00 93.81 97 GLY A N 1
ATOM 749 C CA . GLY A 1 97 ? -0.777 -7.407 3.614 1.00 93.81 97 GLY A CA 1
ATOM 750 C C . GLY A 1 97 ? -1.069 -6.927 5.033 1.00 93.81 97 GLY A C 1
ATOM 751 O O . GLY A 1 97 ? -0.471 -5.960 5.497 1.00 93.81 97 GLY A O 1
ATOM 752 N N . VAL A 1 98 ? -1.975 -7.621 5.721 1.00 93.06 98 VAL A N 1
ATOM 753 C CA . VAL A 1 98 ? -2.271 -7.413 7.144 1.00 93.06 98 VAL A CA 1
ATOM 754 C C . VAL A 1 98 ? -2.080 -8.741 7.864 1.00 93.06 98 VAL A C 1
ATOM 756 O O . VAL A 1 98 ? -2.617 -9.758 7.424 1.00 93.06 98 VAL A O 1
ATOM 759 N N . GLN A 1 99 ? -1.316 -8.734 8.952 1.00 91.69 99 GLN A N 1
ATOM 760 C CA . GLN A 1 99 ? -0.993 -9.922 9.744 1.00 91.69 99 GLN A CA 1
ATOM 761 C C . GLN A 1 99 ? -1.140 -9.620 11.235 1.00 91.69 99 GLN A C 1
ATOM 763 O O . GLN A 1 99 ? -0.966 -8.474 11.651 1.00 91.69 99 GLN A O 1
ATOM 768 N N . THR A 1 100 ? -1.457 -10.631 12.042 1.00 89.50 100 THR A N 1
ATOM 769 C CA . THR A 1 100 ? -1.345 -10.517 13.500 1.00 89.50 100 THR A CA 1
ATOM 770 C C . THR A 1 100 ? 0.087 -10.790 13.939 1.00 89.50 100 THR A C 1
ATOM 772 O O . THR A 1 100 ? 0.783 -11.593 13.321 1.00 89.50 100 THR A O 1
ATOM 775 N N . ILE A 1 101 ? 0.521 -10.116 14.999 1.00 82.06 101 ILE A N 1
ATOM 776 C CA . ILE A 1 101 ? 1.772 -10.425 15.694 1.00 82.06 101 ILE A CA 1
ATOM 777 C C . ILE A 1 101 ? 1.368 -11.187 16.956 1.00 82.06 101 ILE A C 1
ATOM 779 O O . ILE A 1 101 ? 0.635 -10.628 17.776 1.00 82.06 101 ILE A O 1
ATOM 783 N N . ASP A 1 102 ? 1.794 -12.445 17.056 1.00 67.12 102 ASP A N 1
ATOM 784 C CA . ASP A 1 102 ? 1.586 -13.302 18.233 1.00 67.12 102 ASP A CA 1
ATOM 785 C C . ASP A 1 102 ? 2.586 -12.982 19.358 1.00 67.12 102 ASP A C 1
ATOM 787 O O . ASP A 1 102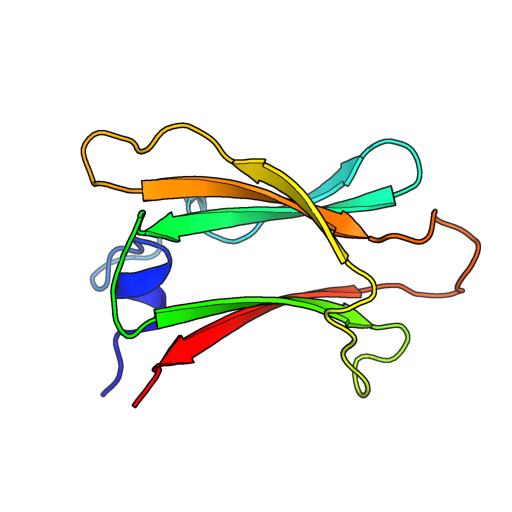 ? 3.763 -12.671 19.046 1.00 67.12 102 ASP A O 1
#

Sequence (102 aa):
MSNLLEYALGFNANGPDAHLMPKADLSGPYLSITYKRRHNVAGVYYEAAASGDLGGWHPEQTVEKSVSEPDNNGMETVVVEDLYPKGVYSKRFLRVGVQTID

Solvent-accessible surface area (backbone atoms only — not comparable to full-atom values): 6033 Å² total; per-residue (Å²): 134,83,61,53,66,30,63,44,38,64,44,55,89,89,50,93,56,77,88,52,50,70,41,75,51,69,61,80,58,18,49,27,42,37,37,43,37,57,57,91,54,83,51,59,45,79,45,54,27,30,22,66,76,84,77,60,75,34,45,90,44,38,44,83,75,47,69,49,76,60,45,101,86,38,39,19,48,36,34,33,33,42,74,58,47,72,76,79,50,99,45,78,47,78,50,75,46,78,44,75,54,134

Foldseek 3Di:
DDCQCCQFLVNDPVDDDPVQDWDWDDPDQWIKIKHKGAAPDAFKDKAKWKDQPVPDTHSVQKDWPDWADADPVRMIIIMMIGNDGPPPGPDMDMDMDMGTDD